Protein AF-A0A6M8WDT6-F1 (afdb_monomer)

Foldseek 3Di:
DKKKWKFFFAQDPCLVVVLQVLCVVVVKAWPDWDWDADPVGGIIIITIIDDPDQDAQVNSCVSCVVRPGGPDGPDMDPPPLDPDPVLLVVLLVLLLVLCVVQADCVQCVVVNVQSVPDPALVSSVVCLVVSLVRRCVGPVSVVCSVVSSVVSVSSSD

Mean predicted aligned error: 13.06 Å

Radius of gyration: 18.7 Å; Cα contacts (8 Å, |Δi|>4): 233; chains: 1; bounding box: 35×25×52 Å

Nearest PDB structures (foldseek):
  6dzs-assembly1_A  TM=7.691E-01  e=2.145E-04  Mycolicibacterium hassiacum DSM 44199
  3ab4-assembly1_A  TM=6.146E-01  e=1.028E-03  Corynebacterium glutamicum
  2pc6-assembly1_A  TM=5.173E-01  e=3.599E-03  Nitrosomonas europaea ATCC 19718
  6u9d-assembly1_O  TM=4.206E-01  e=1.954E-02  Saccharomyces cerevisiae
  6u9d-assembly2_T-2  TM=3.705E-01  e=1.184E-02  Saccharomyces cerevisiae

pLDDT: mean 80.89, std 9.42, range [44.38, 94.06]

Structure (mmCIF, N/CA/C/O backbone):
data_AF-A0A6M8WDT6-F1
#
_entry.id   AF-A0A6M8WDT6-F1
#
loop_
_atom_site.group_PDB
_atom_site.id
_atom_site.type_symbol
_atom_site.label_atom_id
_atom_site.label_alt_id
_atom_site.label_comp_id
_atom_site.label_asym_id
_atom_site.label_entity_id
_atom_site.label_seq_id
_atom_site.pdbx_PDB_ins_code
_atom_site.Cartn_x
_atom_site.Cartn_y
_atom_site.Cartn_z
_atom_site.occupancy
_atom_site.B_iso_or_equiv
_atom_site.auth_seq_id
_atom_site.auth_comp_id
_atom_site.auth_asym_id
_atom_site.auth_atom_id
_atom_site.pdbx_PDB_model_num
ATOM 1 N N . MET A 1 1 ? -14.647 -1.569 2.760 1.00 69.25 1 MET A N 1
ATOM 2 C CA . MET A 1 1 ? -13.958 -0.266 2.668 1.00 69.25 1 MET A CA 1
ATOM 3 C C . MET A 1 1 ? -12.537 -0.407 3.192 1.00 69.25 1 MET A C 1
ATOM 5 O O . MET A 1 1 ? -12.349 -1.162 4.139 1.00 69.25 1 MET A O 1
ATOM 9 N N . ILE A 1 2 ? -11.546 0.253 2.582 1.00 79.50 2 ILE A N 1
ATOM 10 C CA . ILE A 1 2 ? -10.184 0.282 3.135 1.00 79.50 2 ILE A CA 1
ATOM 11 C C . ILE A 1 2 ? -10.019 1.565 3.953 1.00 79.50 2 ILE A C 1
ATOM 13 O O . ILE A 1 2 ? -10.411 2.640 3.528 1.00 79.50 2 ILE A O 1
ATOM 17 N N . THR A 1 3 ? -9.453 1.480 5.147 1.00 82.88 3 THR A N 1
ATOM 18 C CA . THR A 1 3 ? -9.154 2.649 5.979 1.00 82.88 3 THR A CA 1
ATOM 19 C C . THR A 1 3 ? -7.675 2.619 6.330 1.00 82.88 3 THR A C 1
ATOM 21 O O . THR A 1 3 ? -7.163 1.623 6.838 1.00 82.88 3 THR A O 1
ATOM 24 N N . GLN A 1 4 ? -6.968 3.702 6.026 1.00 84.69 4 GLN A N 1
ATOM 25 C CA . GLN A 1 4 ? -5.581 3.891 6.412 1.00 84.69 4 GLN A CA 1
ATOM 26 C C . GLN A 1 4 ? -5.513 4.517 7.801 1.00 84.69 4 GLN A C 1
ATOM 28 O O . GLN A 1 4 ? -6.063 5.591 8.044 1.00 84.69 4 GLN A O 1
ATOM 33 N N . ILE A 1 5 ? -4.807 3.853 8.707 1.00 86.06 5 ILE A N 1
ATOM 34 C CA . ILE A 1 5 ? -4.596 4.299 10.080 1.00 86.06 5 ILE A CA 1
ATOM 35 C C . ILE A 1 5 ? -3.104 4.534 10.291 1.00 86.06 5 ILE A C 1
ATOM 37 O O . ILE A 1 5 ? -2.284 3.647 10.065 1.00 86.06 5 ILE A O 1
ATOM 41 N N . PHE A 1 6 ? -2.762 5.719 10.782 1.00 85.81 6 PHE A N 1
ATOM 42 C CA . PHE A 1 6 ? -1.412 6.111 11.157 1.00 85.81 6 PHE A CA 1
ATOM 43 C C . PHE A 1 6 ? -1.364 6.360 12.660 1.00 85.81 6 PHE A C 1
ATOM 45 O O . PHE A 1 6 ? -2.004 7.283 13.169 1.00 85.81 6 PHE A O 1
ATOM 52 N N . LEU A 1 7 ? -0.587 5.544 13.365 1.00 85.50 7 LEU A N 1
ATOM 53 C CA . LEU A 1 7 ? -0.391 5.637 14.807 1.00 85.50 7 LEU A CA 1
ATOM 54 C C . LEU A 1 7 ? 1.064 5.958 15.120 1.00 85.50 7 LEU A C 1
ATOM 56 O O . LEU A 1 7 ? 1.975 5.372 14.537 1.00 85.50 7 LEU A O 1
ATOM 60 N N . GLN A 1 8 ? 1.276 6.841 16.088 1.00 85.19 8 GLN A N 1
ATOM 61 C CA . GLN A 1 8 ? 2.563 6.984 16.744 1.00 85.19 8 GLN A CA 1
ATOM 62 C C . GLN A 1 8 ? 2.600 6.056 17.954 1.00 85.19 8 GLN A C 1
ATOM 64 O O . GLN A 1 8 ? 1.765 6.158 18.854 1.00 85.19 8 GLN A O 1
ATOM 69 N N . LEU A 1 9 ? 3.581 5.166 17.966 1.00 85.50 9 LEU A N 1
ATOM 70 C CA . LEU A 1 9 ? 3.879 4.269 19.066 1.00 85.50 9 LEU A CA 1
ATOM 71 C C . LEU A 1 9 ? 5.125 4.756 19.801 1.00 85.50 9 LEU A C 1
ATOM 73 O O . LEU A 1 9 ? 6.064 5.287 19.193 1.00 85.50 9 LEU A O 1
ATOM 77 N N . ASP A 1 10 ? 5.149 4.508 21.101 1.00 78.94 10 ASP A N 1
ATOM 78 C CA . ASP A 1 10 ? 6.388 4.500 21.863 1.00 78.94 10 ASP A CA 1
ATOM 79 C C . ASP A 1 10 ? 7.260 3.323 21.388 1.00 78.94 10 ASP A C 1
ATOM 81 O O . ASP A 1 10 ? 6.744 2.315 20.901 1.00 78.94 10 ASP A O 1
ATOM 85 N N . ASP A 1 11 ? 8.586 3.441 21.494 1.00 70.12 11 ASP A N 1
ATOM 86 C CA . ASP A 1 11 ? 9.560 2.428 21.037 1.00 70.12 11 ASP A CA 1
ATOM 87 C C . ASP A 1 11 ? 9.592 1.183 21.951 1.00 70.12 11 ASP A C 1
ATOM 89 O O . ASP A 1 11 ? 10.642 0.697 22.363 1.00 70.12 11 ASP A O 1
ATOM 93 N N . VAL A 1 12 ? 8.419 0.690 22.354 1.00 63.41 12 VAL A N 1
ATOM 94 C CA . VAL A 1 12 ? 8.274 -0.448 23.260 1.00 63.41 12 VAL A CA 1
ATOM 95 C C . VAL A 1 12 ? 7.956 -1.686 22.436 1.00 63.41 12 VAL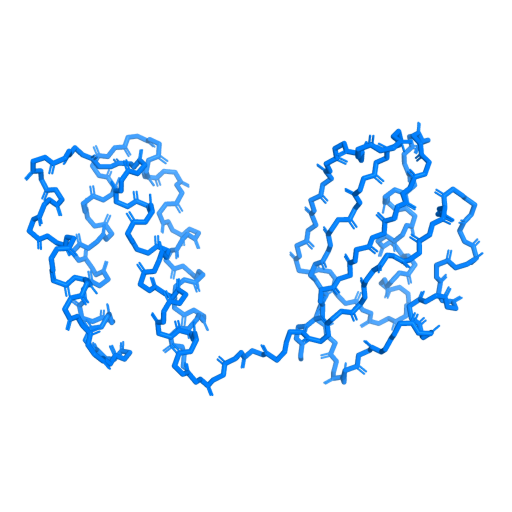 A C 1
ATOM 97 O O . VAL A 1 12 ? 6.937 -1.774 21.743 1.00 63.41 12 VAL A O 1
ATOM 100 N N . SER A 1 13 ? 8.845 -2.671 22.527 1.00 70.56 13 SER A N 1
ATOM 101 C CA . SER A 1 13 ? 8.737 -3.944 21.823 1.00 70.56 13 SER A CA 1
ATOM 102 C C . SER A 1 13 ? 7.356 -4.584 22.003 1.00 70.56 13 SER A C 1
ATOM 104 O O . SER A 1 13 ? 6.931 -4.895 23.115 1.00 70.56 13 SER A O 1
ATOM 106 N N . GLY A 1 14 ? 6.655 -4.815 20.890 1.00 77.44 14 GLY A N 1
ATOM 107 C CA . GLY A 1 14 ? 5.414 -5.591 20.860 1.00 77.44 14 GLY A CA 1
ATOM 108 C C . GLY A 1 14 ? 4.121 -4.784 20.985 1.00 77.44 14 GLY A C 1
ATOM 109 O O . GLY A 1 14 ? 3.048 -5.391 20.953 1.00 77.44 14 GLY A O 1
ATOM 110 N N . ILE A 1 15 ? 4.170 -3.446 21.066 1.00 84.56 15 ILE A N 1
ATOM 111 C CA . ILE A 1 15 ? 2.950 -2.616 21.007 1.00 84.56 15 ILE A CA 1
ATOM 112 C C . ILE A 1 15 ? 2.201 -2.846 19.692 1.00 84.56 15 ILE A C 1
ATOM 114 O O . ILE A 1 15 ? 0.976 -2.949 19.707 1.00 84.56 15 ILE A O 1
ATOM 118 N N . GLN A 1 16 ? 2.909 -3.015 18.570 1.00 83.69 16 GLN A N 1
ATOM 119 C CA . GLN A 1 16 ? 2.274 -3.259 17.274 1.00 83.69 16 GLN A CA 1
ATOM 120 C C . GLN A 1 16 ? 1.351 -4.484 17.303 1.00 83.69 16 GLN A C 1
ATOM 122 O O . GLN A 1 16 ? 0.231 -4.427 16.812 1.00 83.69 16 GLN A O 1
ATOM 127 N N . LEU A 1 17 ? 1.774 -5.573 17.952 1.00 84.06 17 LEU A N 1
ATOM 128 C CA . LEU A 1 17 ? 0.974 -6.796 18.045 1.00 84.06 17 LEU A CA 1
ATOM 129 C C . LEU A 1 17 ? -0.265 -6.586 18.919 1.00 84.06 17 LEU A C 1
ATOM 131 O O . LEU A 1 17 ? -1.324 -7.134 18.621 1.00 84.06 17 LEU A O 1
ATOM 135 N N . LYS A 1 18 ? -0.152 -5.768 19.974 1.00 87.19 18 LYS A N 1
ATOM 136 C CA . LYS A 1 18 ? -1.295 -5.390 20.814 1.00 87.19 18 LYS A CA 1
ATOM 137 C C . LYS A 1 18 ? -2.313 -4.580 20.017 1.00 87.19 18 LYS A C 1
ATOM 139 O O . LYS A 1 18 ? -3.488 -4.918 20.055 1.00 87.19 18 LYS A O 1
ATOM 144 N N . VAL A 1 19 ? -1.858 -3.590 19.246 1.00 87.50 19 VAL A N 1
ATOM 145 C CA . VAL A 1 19 ? -2.716 -2.782 18.362 1.00 87.50 19 VAL A CA 1
ATOM 146 C C . VAL A 1 19 ? -3.446 -3.662 17.354 1.00 87.50 19 VAL A C 1
ATOM 148 O O . VAL A 1 19 ? -4.668 -3.595 17.262 1.00 87.50 19 VAL A O 1
ATOM 151 N N . LEU A 1 20 ? -2.723 -4.526 16.638 1.00 86.19 20 LEU A N 1
ATOM 152 C CA . LEU A 1 20 ? -3.318 -5.412 15.635 1.00 86.19 20 LEU A CA 1
ATOM 153 C C . LEU A 1 20 ? -4.354 -6.368 16.247 1.00 86.19 20 LEU A C 1
ATOM 155 O O . LEU A 1 20 ? -5.424 -6.571 15.674 1.00 86.19 20 LEU A O 1
ATOM 159 N N . ASN A 1 21 ? -4.062 -6.929 17.424 1.00 88.00 21 ASN A N 1
ATOM 160 C CA . ASN A 1 21 ? -5.001 -7.797 18.132 1.00 88.00 21 ASN A CA 1
ATOM 161 C C . ASN A 1 21 ? -6.247 -7.045 18.606 1.00 88.00 21 ASN A C 1
ATOM 163 O O . ASN A 1 21 ? -7.342 -7.596 18.520 1.00 88.00 21 ASN A O 1
ATOM 167 N N . GLU A 1 22 ? -6.103 -5.810 19.082 1.00 88.69 22 GLU A N 1
ATOM 168 C CA . GLU A 1 22 ? -7.243 -5.024 19.550 1.00 88.69 22 GLU A CA 1
ATOM 169 C C . GLU A 1 22 ? -8.158 -4.640 18.387 1.00 88.69 22 GLU A C 1
ATOM 171 O O . GLU A 1 22 ? -9.357 -4.898 18.438 1.00 88.69 22 GLU A O 1
ATOM 176 N N . LEU A 1 23 ? -7.594 -4.163 17.275 1.00 86.25 23 LEU A N 1
ATOM 177 C CA . LEU A 1 23 ? -8.357 -3.892 16.053 1.00 86.25 23 LEU A CA 1
ATOM 178 C C . LEU A 1 23 ? -9.123 -5.141 15.582 1.00 86.25 23 LEU A C 1
ATOM 180 O O . LEU A 1 23 ? -10.312 -5.060 15.272 1.00 86.25 23 LEU A O 1
ATOM 184 N N . LYS A 1 24 ? -8.485 -6.317 15.631 1.00 86.75 24 LYS A N 1
ATOM 185 C CA . LYS A 1 24 ? -9.126 -7.590 15.277 1.00 86.75 24 LYS A CA 1
ATOM 186 C C . LYS A 1 24 ? -10.302 -7.947 16.195 1.00 86.75 24 LYS A C 1
ATOM 188 O O . LYS A 1 24 ? -11.310 -8.445 15.698 1.00 86.75 24 LYS A O 1
ATOM 193 N N . LYS A 1 25 ? -10.212 -7.695 17.509 1.00 87.31 25 LYS A N 1
ATOM 194 C CA . LYS A 1 25 ? -11.334 -7.914 18.450 1.00 87.31 25 LYS A CA 1
ATOM 195 C C . LYS A 1 25 ? -12.540 -7.034 18.129 1.00 87.31 25 LYS A C 1
ATOM 197 O O . LYS A 1 25 ? -13.670 -7.463 18.329 1.00 87.31 25 LYS A O 1
ATOM 202 N N . HIS A 1 26 ? -12.295 -5.839 17.598 1.00 85.56 26 HIS A N 1
ATOM 203 C CA . HIS A 1 26 ? -13.327 -4.907 17.147 1.00 85.56 26 HIS A CA 1
ATOM 20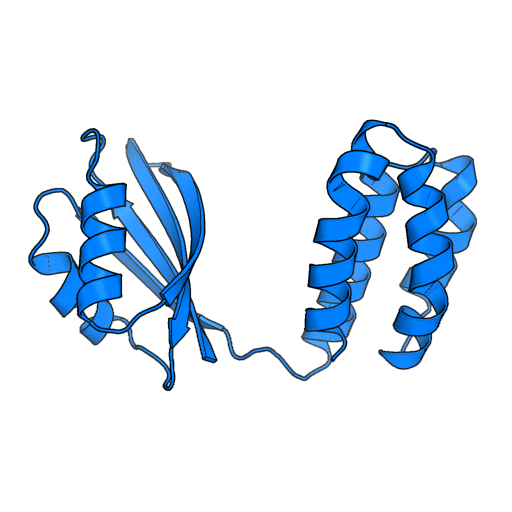4 C C . HIS A 1 26 ? -13.823 -5.188 15.715 1.00 85.56 26 HIS A C 1
ATOM 206 O O . HIS A 1 26 ? -14.521 -4.364 15.133 1.00 85.56 26 HIS A O 1
ATOM 212 N N . GLY A 1 27 ? -13.483 -6.348 15.138 1.00 82.75 27 GLY A N 1
ATOM 213 C CA . GLY A 1 27 ? -13.943 -6.757 13.809 1.00 82.75 27 GLY A CA 1
ATOM 214 C C . GLY A 1 27 ? -13.185 -6.107 12.650 1.00 82.75 27 GLY A C 1
ATOM 215 O O . GLY A 1 27 ? -13.607 -6.234 11.503 1.00 82.75 27 GLY A O 1
ATOM 216 N N . LEU A 1 28 ? -12.066 -5.429 12.921 1.00 85.81 28 LEU A N 1
ATOM 217 C CA . LEU A 1 28 ? -11.266 -4.744 11.908 1.00 85.81 28 LEU A CA 1
ATOM 218 C C . LEU A 1 28 ? -10.169 -5.669 11.402 1.00 85.81 28 LEU A C 1
ATOM 220 O O . LEU A 1 28 ? -9.278 -6.087 12.148 1.00 85.81 28 LEU A O 1
ATOM 224 N N . LYS A 1 29 ? -10.215 -5.995 10.113 1.00 84.19 29 LYS A N 1
ATOM 225 C CA . LYS A 1 29 ? -9.236 -6.887 9.500 1.00 84.19 29 LYS A CA 1
ATOM 226 C C . LYS A 1 29 ? -8.074 -6.062 8.972 1.00 84.19 29 LYS A C 1
ATOM 228 O O . LYS A 1 29 ? -8.231 -5.289 8.038 1.00 84.19 29 LYS A O 1
ATOM 233 N N . THR A 1 30 ? -6.887 -6.227 9.543 1.00 84.56 30 THR A N 1
ATOM 234 C CA . THR A 1 30 ? -5.690 -5.586 8.982 1.00 84.56 30 THR A CA 1
ATOM 235 C C . THR A 1 30 ? -5.273 -6.306 7.701 1.00 84.56 30 THR A C 1
ATOM 237 O O . THR A 1 30 ? -5.014 -7.507 7.727 1.00 84.56 30 THR A O 1
ATOM 240 N N . VAL A 1 31 ? -5.214 -5.569 6.595 1.00 84.31 31 VAL A N 1
ATOM 241 C CA . VAL A 1 31 ? -4.757 -6.043 5.281 1.00 84.31 31 VAL A CA 1
ATOM 242 C C . VAL A 1 31 ? -3.245 -5.904 5.178 1.00 84.31 31 VAL A C 1
ATOM 244 O O . VAL A 1 31 ? -2.552 -6.828 4.765 1.00 84.31 31 VAL A O 1
ATOM 247 N N . LYS A 1 32 ? -2.723 -4.751 5.603 1.00 82.44 32 LYS A N 1
ATOM 248 C CA . LYS A 1 32 ? -1.302 -4.419 5.523 1.00 82.44 32 LYS A CA 1
ATOM 249 C C . LYS A 1 32 ? -0.896 -3.588 6.726 1.00 82.44 32 LYS A C 1
ATOM 251 O O . LYS A 1 32 ? -1.676 -2.774 7.210 1.00 82.44 32 LYS A O 1
ATOM 256 N N . HIS A 1 33 ? 0.330 -3.767 7.199 1.00 85.19 33 HIS A N 1
ATOM 257 C CA . HIS A 1 33 ? 0.923 -2.868 8.180 1.00 85.19 33 HIS A CA 1
ATOM 258 C C . HIS A 1 33 ? 2.414 -2.685 7.905 1.00 85.19 33 HIS A C 1
ATOM 260 O O . HIS A 1 33 ? 3.089 -3.603 7.447 1.00 85.19 33 HIS A O 1
ATOM 266 N N . VAL A 1 34 ? 2.921 -1.484 8.165 1.00 83.62 34 VAL A N 1
ATOM 267 C CA . VAL A 1 34 ? 4.326 -1.111 8.001 1.00 83.62 34 VAL A CA 1
ATOM 268 C C . VAL A 1 34 ? 4.734 -0.258 9.191 1.00 83.62 34 VAL A C 1
ATOM 270 O O . VAL A 1 34 ? 4.002 0.645 9.598 1.00 83.62 34 VAL A O 1
ATOM 273 N N . ILE A 1 35 ? 5.919 -0.529 9.729 1.00 83.44 35 ILE A N 1
ATOM 274 C CA . ILE A 1 35 ? 6.521 0.266 10.797 1.00 83.44 35 ILE A CA 1
ATOM 275 C C . ILE A 1 35 ? 7.674 1.072 10.211 1.00 83.44 35 ILE A C 1
ATOM 277 O O . ILE A 1 35 ? 8.505 0.532 9.481 1.00 83.44 35 ILE A O 1
ATOM 281 N N . LYS A 1 36 ? 7.718 2.363 10.528 1.00 81.62 36 LYS A N 1
ATOM 282 C CA . LYS A 1 36 ? 8.802 3.278 10.158 1.00 81.62 36 LYS A CA 1
ATOM 283 C C . LYS A 1 36 ? 9.266 4.050 11.385 1.00 81.62 36 LYS A C 1
ATOM 285 O O . LYS A 1 36 ? 8.522 4.172 12.354 1.00 81.62 36 LYS A O 1
ATOM 290 N N . ASP A 1 37 ? 10.473 4.593 11.346 1.00 77.06 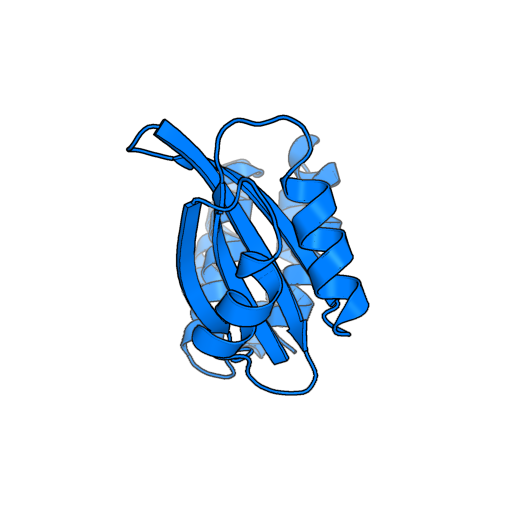37 ASP A N 1
ATOM 291 C CA . ASP A 1 37 ? 10.924 5.523 12.378 1.00 77.06 37 ASP A CA 1
ATOM 292 C C . ASP A 1 37 ? 10.168 6.850 12.265 1.00 77.06 37 ASP A C 1
ATOM 294 O O . ASP A 1 37 ? 9.966 7.379 11.168 1.00 77.06 37 ASP A O 1
ATOM 298 N N . ALA A 1 38 ? 9.701 7.368 13.402 1.00 69.62 38 ALA A N 1
ATOM 299 C CA . ALA A 1 38 ? 9.013 8.650 13.445 1.00 69.62 38 ALA A CA 1
ATOM 300 C C . ALA A 1 38 ? 10.036 9.806 13.515 1.00 69.62 38 ALA A C 1
ATOM 302 O O . ALA A 1 38 ? 11.010 9.705 14.266 1.00 69.62 38 ALA A O 1
ATOM 303 N N . PRO A 1 39 ? 9.815 10.940 12.815 1.00 60.34 39 PRO A N 1
ATOM 304 C CA . PRO A 1 39 ? 10.750 12.076 12.805 1.00 60.34 39 PRO A CA 1
ATOM 305 C C . PRO A 1 39 ? 11.029 12.691 14.187 1.00 60.34 39 PRO A C 1
ATOM 307 O O . PRO A 1 39 ? 12.043 13.349 14.386 1.00 60.34 39 PRO A O 1
ATOM 310 N N . ASN A 1 40 ? 10.117 12.499 15.140 1.00 64.94 40 ASN A N 1
ATOM 311 C CA . ASN A 1 40 ? 10.135 13.054 16.494 1.00 64.94 40 ASN A CA 1
ATOM 312 C C . ASN A 1 40 ? 10.515 12.019 17.575 1.00 64.94 40 ASN A C 1
ATOM 314 O O . ASN A 1 40 ? 10.258 12.250 18.758 1.00 64.94 40 ASN A O 1
ATOM 318 N N . GLY A 1 41 ? 11.100 10.885 17.178 1.00 67.44 41 GLY A N 1
ATOM 319 C CA . GLY A 1 41 ? 11.393 9.760 18.064 1.00 67.44 41 GLY A CA 1
ATOM 320 C C . GLY A 1 41 ? 10.183 8.841 18.282 1.00 67.44 41 GLY A C 1
ATOM 321 O O . GLY A 1 41 ? 9.031 9.282 18.341 1.00 67.44 41 GLY A O 1
ATOM 322 N N . GLY A 1 42 ? 10.456 7.538 18.391 1.00 77.44 42 GLY A N 1
ATOM 323 C CA . GLY A 1 42 ? 9.447 6.475 18.442 1.00 77.44 42 GLY A CA 1
ATOM 324 C C . GLY A 1 42 ? 9.191 5.824 17.080 1.00 77.44 42 GLY A C 1
ATOM 325 O O . GLY A 1 42 ? 9.962 5.994 16.131 1.00 77.44 42 GLY A O 1
ATOM 326 N N . LYS A 1 43 ? 8.095 5.067 16.979 1.00 83.00 43 LYS A N 1
ATOM 327 C CA . LYS A 1 43 ? 7.741 4.292 15.781 1.00 83.00 43 LYS A CA 1
ATOM 328 C C . LYS A 1 43 ? 6.415 4.769 15.195 1.00 83.00 43 LYS A C 1
ATOM 330 O O . LYS A 1 43 ? 5.442 4.972 15.911 1.00 83.00 43 LYS A O 1
ATOM 335 N N . LEU A 1 44 ? 6.362 4.926 13.879 1.00 83.94 44 LEU A N 1
ATOM 336 C CA . LEU A 1 44 ? 5.141 5.166 13.121 1.00 83.94 44 LEU A CA 1
ATOM 337 C C . LEU A 1 44 ? 4.607 3.828 12.612 1.00 83.94 44 LEU A C 1
ATOM 339 O O . LEU A 1 44 ? 5.249 3.179 11.789 1.00 83.94 44 LEU A O 1
ATOM 343 N N . LEU A 1 45 ? 3.424 3.439 13.070 1.00 85.56 45 LEU A N 1
ATOM 344 C CA . LEU A 1 45 ? 2.696 2.282 12.568 1.00 85.56 45 LEU A CA 1
ATOM 345 C C . LEU A 1 45 ? 1.643 2.761 11.565 1.00 85.56 45 LEU A C 1
ATOM 347 O O . LEU A 1 45 ? 0.652 3.384 11.942 1.00 85.56 45 LEU A O 1
ATOM 351 N N . ALA A 1 46 ? 1.877 2.477 10.286 1.00 85.62 46 ALA A N 1
ATOM 352 C CA . ALA A 1 46 ? 0.920 2.697 9.209 1.00 85.62 46 ALA A CA 1
ATOM 353 C C . ALA A 1 46 ? 0.214 1.377 8.892 1.00 85.62 46 ALA A C 1
ATOM 355 O O . ALA A 1 46 ? 0.874 0.364 8.667 1.00 85.62 46 ALA A O 1
ATOM 356 N N . MET A 1 47 ? -1.114 1.378 8.878 1.00 86.88 47 MET A N 1
ATOM 357 C CA . MET A 1 47 ? -1.928 0.184 8.664 1.00 86.88 47 MET A CA 1
ATOM 358 C C . MET A 1 47 ? -3.020 0.460 7.646 1.00 86.88 47 MET A C 1
ATOM 360 O O . MET A 1 47 ? -3.614 1.532 7.648 1.00 86.88 47 MET A O 1
ATOM 364 N N . GLU A 1 48 ? -3.319 -0.536 6.827 1.00 84.62 48 GLU A N 1
ATOM 365 C CA . GLU A 1 48 ? -4.508 -0.572 5.989 1.00 84.62 48 GLU A CA 1
ATOM 366 C C . GLU A 1 48 ? -5.445 -1.617 6.574 1.00 84.62 48 GLU A C 1
ATOM 368 O O . GLU A 1 48 ? -5.087 -2.794 6.684 1.00 84.62 48 GLU A O 1
ATOM 373 N N . ILE A 1 49 ? -6.627 -1.179 6.992 1.00 85.81 49 ILE A N 1
ATOM 374 C CA . ILE A 1 49 ? -7.661 -2.050 7.536 1.00 85.81 49 ILE A CA 1
ATOM 375 C C . ILE A 1 49 ? -8.827 -2.152 6.560 1.00 85.81 49 ILE A C 1
ATOM 377 O O . ILE A 1 49 ? -9.192 -1.185 5.902 1.00 85.81 49 ILE A O 1
ATOM 381 N N . GLU A 1 50 ? -9.410 -3.335 6.478 1.00 81.50 50 GLU A N 1
ATOM 382 C CA . GLU A 1 50 ? -10.649 -3.612 5.775 1.00 81.50 50 GLU A CA 1
ATOM 383 C C . GLU A 1 50 ? -11.788 -3.620 6.801 1.00 81.50 50 GLU A C 1
ATOM 385 O O . GLU A 1 50 ? -11.761 -4.378 7.777 1.00 81.50 50 GLU A O 1
ATOM 390 N N . SER A 1 51 ? -12.771 -2.751 6.587 1.00 76.56 51 SER A N 1
ATOM 391 C CA . SER A 1 51 ? -13.970 -2.606 7.416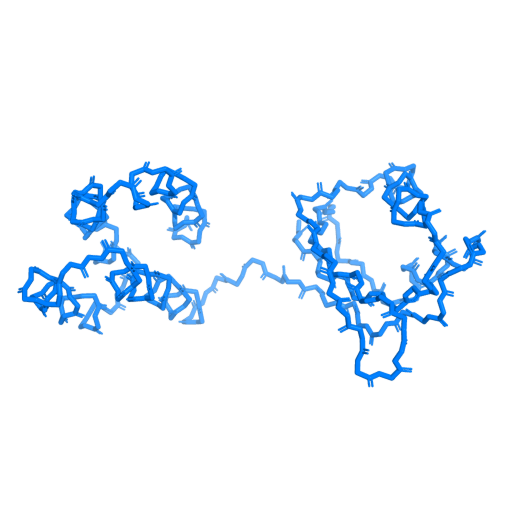 1.00 76.56 51 SER A CA 1
ATOM 392 C C . SER A 1 51 ? -15.227 -2.567 6.547 1.00 76.56 51 SER A C 1
ATOM 394 O O . SER A 1 51 ? -15.157 -2.240 5.358 1.00 76.56 51 SER A O 1
ATOM 396 N N . ALA A 1 52 ? -16.380 -2.921 7.124 1.00 72.94 52 ALA A N 1
ATOM 397 C CA . ALA A 1 52 ? -17.668 -2.790 6.438 1.00 72.94 52 ALA A CA 1
ATOM 398 C C . ALA A 1 52 ? -17.957 -1.313 6.122 1.00 72.94 52 ALA A C 1
ATOM 400 O O . ALA A 1 52 ? -18.180 -0.971 4.962 1.00 72.94 52 ALA A O 1
ATOM 401 N N . ASP A 1 53 ? -17.801 -0.453 7.131 1.00 75.19 53 ASP A N 1
ATOM 402 C CA . ASP A 1 53 ? -18.057 0.986 7.060 1.00 75.19 53 ASP A CA 1
ATOM 403 C C . ASP A 1 53 ? -16.778 1.814 7.235 1.00 75.19 53 ASP A C 1
ATOM 405 O O . ASP A 1 53 ? -15.749 1.312 7.703 1.00 75.19 53 ASP A O 1
ATOM 409 N N . ALA A 1 54 ? -16.846 3.094 6.862 1.00 70.06 54 ALA A N 1
ATOM 410 C CA . ALA A 1 54 ? -15.791 4.063 7.136 1.00 70.06 54 ALA A CA 1
ATOM 411 C C . ALA A 1 54 ? -15.588 4.186 8.646 1.00 70.06 54 ALA A C 1
ATOM 413 O O . ALA A 1 54 ? -16.554 4.315 9.397 1.00 70.06 54 ALA A O 1
ATOM 414 N N . ILE A 1 55 ? -14.334 4.173 9.086 1.00 78.44 55 ILE A N 1
ATOM 415 C CA . ILE A 1 55 ? -14.003 4.359 10.497 1.00 78.44 55 ILE A CA 1
ATOM 416 C C . ILE A 1 55 ? -13.349 5.716 10.635 1.00 78.44 55 ILE A C 1
ATOM 418 O O . ILE A 1 55 ? -12.358 6.008 9.965 1.00 78.44 55 ILE A O 1
ATOM 422 N N . ASP A 1 56 ? -13.928 6.543 11.492 1.00 81.19 56 ASP A N 1
ATOM 423 C CA . ASP A 1 56 ? -13.393 7.855 11.805 1.00 81.19 56 ASP A CA 1
ATOM 424 C C . ASP A 1 56 ? -12.248 7.784 12.829 1.00 81.19 56 ASP A C 1
ATOM 426 O O . ASP A 1 56 ? -11.909 6.744 13.407 1.00 81.19 56 ASP A O 1
ATOM 430 N N . GLN A 1 57 ? -11.603 8.929 13.032 1.00 79.38 57 GLN A N 1
ATOM 431 C CA . GLN A 1 57 ? -10.466 9.036 13.933 1.00 79.38 57 GLN A CA 1
ATOM 432 C C . GLN A 1 57 ? -10.840 8.797 15.402 1.00 79.38 57 GLN A C 1
ATOM 434 O O . GLN A 1 57 ? -10.010 8.276 16.151 1.00 79.38 57 GLN A O 1
ATOM 439 N N . ASP A 1 58 ? -12.061 9.136 15.814 1.00 81.00 58 ASP A N 1
ATOM 440 C CA . ASP A 1 58 ? -12.506 9.018 17.203 1.00 81.00 58 ASP A CA 1
ATOM 441 C C . ASP A 1 58 ? -12.792 7.561 17.579 1.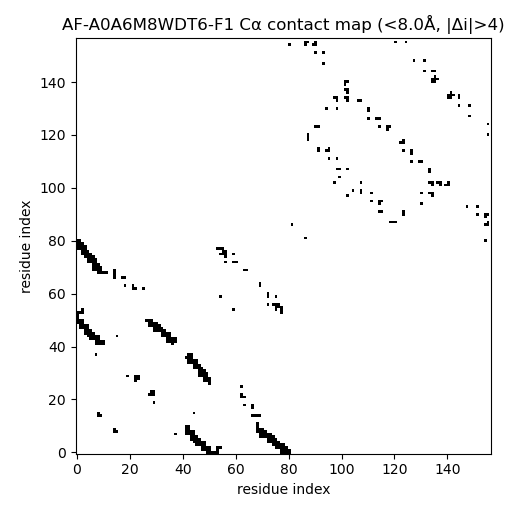00 81.00 58 ASP A C 1
ATOM 443 O O . ASP A 1 58 ? -12.389 7.115 18.657 1.00 81.00 58 ASP A O 1
ATOM 447 N N . ALA A 1 59 ? -13.372 6.786 16.664 1.00 84.12 59 ALA A N 1
ATOM 448 C CA . ALA A 1 59 ? -13.575 5.351 16.815 1.00 84.12 59 ALA A CA 1
ATOM 449 C C . ALA A 1 59 ? -12.240 4.599 16.921 1.00 84.12 59 ALA A C 1
ATOM 451 O O . ALA A 1 59 ? -12.050 3.775 17.818 1.00 84.12 59 ALA A O 1
ATOM 452 N N . VAL A 1 60 ? -11.262 4.913 16.061 1.00 84.75 60 VAL A N 1
ATOM 453 C CA . VAL A 1 60 ? -9.913 4.330 16.192 1.00 84.75 60 VAL A CA 1
ATOM 454 C C . VAL A 1 60 ? -9.287 4.735 17.517 1.00 84.75 60 VAL A C 1
ATOM 456 O O . VAL A 1 60 ? -8.700 3.893 18.198 1.00 84.75 60 VAL A O 1
ATOM 459 N N . ARG A 1 61 ? -9.424 6.008 17.907 1.00 84.69 61 ARG A N 1
ATOM 460 C CA . ARG A 1 61 ? -8.890 6.515 19.167 1.00 84.69 61 ARG A CA 1
ATOM 461 C C . ARG A 1 61 ? -9.472 5.758 20.353 1.00 84.69 61 ARG A C 1
ATOM 463 O O . ARG A 1 61 ? -8.680 5.309 21.170 1.00 84.69 61 ARG A O 1
ATOM 470 N N . SER A 1 62 ? -10.785 5.535 20.424 1.00 85.31 62 SER A N 1
ATOM 471 C CA . SER A 1 62 ? -11.393 4.801 21.543 1.00 85.31 62 SER A CA 1
ATOM 472 C C . SER A 1 62 ? -10.867 3.368 21.662 1.00 85.31 62 SER A C 1
ATOM 474 O O . SER A 1 62 ? -10.681 2.872 22.772 1.00 85.31 62 SER A O 1
ATOM 476 N N . ILE A 1 63 ? -10.585 2.713 20.530 1.00 85.50 63 ILE A N 1
ATOM 477 C CA . ILE A 1 63 ? -10.018 1.359 20.499 1.00 85.50 63 ILE A CA 1
ATOM 478 C C . ILE A 1 63 ? -8.584 1.379 21.039 1.00 85.50 63 ILE A C 1
ATOM 480 O O . ILE A 1 63 ? -8.247 0.649 21.974 1.00 85.50 63 ILE A O 1
ATOM 484 N N . VAL A 1 64 ? -7.730 2.246 20.487 1.00 83.75 64 VAL A N 1
ATOM 485 C CA . VAL A 1 64 ? -6.292 2.228 20.793 1.00 83.75 64 VAL A CA 1
ATOM 486 C C . VAL A 1 64 ? -5.924 2.942 22.094 1.00 83.75 64 VAL A C 1
ATOM 488 O O . VAL A 1 64 ? -4.850 2.681 22.625 1.00 83.75 64 VAL A O 1
ATOM 491 N N . THR A 1 65 ? -6.796 3.788 22.661 1.00 77.44 65 THR A N 1
ATOM 492 C CA . THR A 1 65 ? -6.551 4.446 23.963 1.00 77.44 65 THR A CA 1
ATOM 493 C C . THR A 1 65 ? -6.433 3.467 25.126 1.00 77.44 65 THR A C 1
ATOM 495 O O . THR A 1 65 ? -5.838 3.798 26.145 1.00 77.44 65 THR A O 1
ATOM 498 N N . SER A 1 66 ? -6.970 2.254 24.975 1.00 78.62 66 SER A N 1
ATOM 499 C CA . SER A 1 66 ? -6.819 1.173 25.954 1.00 78.62 66 SER A CA 1
ATOM 500 C C . SER A 1 66 ? -5.408 0.559 25.970 1.00 78.62 66 SER A C 1
ATOM 502 O O . SER A 1 66 ? -5.061 -0.196 26.881 1.00 78.62 66 SER A O 1
ATOM 504 N N . ILE A 1 67 ? -4.573 0.879 24.975 1.00 82.50 67 ILE A N 1
ATOM 505 C CA . ILE A 1 67 ? -3.266 0.264 24.759 1.00 82.50 67 ILE A CA 1
ATOM 506 C C . ILE A 1 67 ? -2.167 1.188 25.283 1.00 82.50 67 ILE A C 1
ATOM 508 O O . ILE A 1 67 ? -1.804 2.184 24.656 1.00 82.50 67 ILE A O 1
ATOM 512 N N . ASN A 1 68 ? -1.562 0.801 26.407 1.00 77.81 68 ASN A N 1
ATOM 513 C CA . ASN A 1 68 ? -0.354 1.453 26.912 1.00 77.81 68 ASN A CA 1
ATOM 514 C C . ASN A 1 68 ? 0.780 1.361 25.875 1.00 77.81 68 ASN A C 1
ATOM 516 O O . ASN A 1 68 ? 1.200 0.257 25.510 1.00 77.81 68 ASN A O 1
ATOM 520 N N . GLY A 1 69 ? 1.263 2.524 25.422 1.00 77.50 69 GLY A N 1
ATOM 521 C CA . GLY A 1 69 ? 2.321 2.665 24.416 1.00 77.50 69 GLY A CA 1
ATOM 522 C C . GLY A 1 69 ? 1.873 3.250 23.072 1.00 77.50 69 GLY A C 1
ATOM 523 O O . GLY A 1 69 ? 2.706 3.493 22.201 1.00 77.50 69 GLY A O 1
ATOM 524 N N . VAL A 1 70 ? 0.574 3.495 22.870 1.00 80.38 70 VAL A N 1
ATOM 525 C CA . VAL A 1 70 ? 0.102 4.309 21.741 1.00 80.38 70 VAL A CA 1
ATOM 526 C C . VAL A 1 70 ? 0.152 5.777 22.155 1.00 80.38 70 VAL A C 1
ATOM 528 O O . VAL A 1 70 ? -0.635 6.228 22.983 1.00 80.38 70 VAL A O 1
ATOM 531 N N . LYS A 1 71 ? 1.084 6.531 21.573 1.00 80.62 71 LYS A N 1
ATOM 532 C CA . LYS A 1 71 ? 1.328 7.937 21.914 1.00 80.62 71 LYS A CA 1
ATOM 533 C C . LYS A 1 71 ? 0.309 8.870 21.270 1.00 80.62 71 LYS A C 1
ATOM 535 O O . LYS A 1 71 ? -0.139 9.827 21.896 1.00 80.62 71 LYS A O 1
ATOM 540 N N . ALA A 1 72 ? -0.049 8.604 20.015 1.00 81.25 72 ALA A N 1
ATOM 541 C CA . ALA A 1 72 ? -1.034 9.400 19.293 1.00 81.25 72 ALA A CA 1
ATOM 542 C C . ALA A 1 72 ? -1.647 8.638 18.113 1.00 81.25 72 ALA A C 1
ATOM 544 O O . ALA A 1 72 ? -0.975 7.860 17.436 1.00 81.25 72 ALA A O 1
ATOM 545 N N . VAL A 1 73 ? -2.910 8.941 17.814 1.00 81.69 73 VAL A N 1
ATOM 546 C CA . VAL A 1 73 ? -3.522 8.649 16.511 1.00 81.69 73 VAL A CA 1
ATOM 547 C C . VAL A 1 73 ? -3.247 9.852 15.620 1.00 81.69 73 VAL A C 1
ATOM 549 O O . VAL A 1 73 ? -3.788 10.928 15.864 1.00 81.69 73 VAL A O 1
ATOM 552 N N . LEU A 1 74 ? -2.370 9.694 14.631 1.00 79.50 74 LEU A N 1
ATOM 553 C CA . LEU A 1 74 ? -1.924 10.809 13.795 1.00 79.50 74 LEU A CA 1
ATOM 554 C C . LEU A 1 74 ? -2.911 11.110 12.672 1.00 79.50 74 LEU A C 1
ATOM 556 O O . LEU A 1 74 ? -3.173 12.272 12.376 1.00 79.50 74 LEU A O 1
ATOM 560 N N . LYS A 1 75 ? -3.429 10.063 12.025 1.00 80.31 75 LYS A N 1
ATOM 561 C CA . LYS A 1 75 ? -4.359 10.196 10.905 1.00 80.31 75 LYS A CA 1
ATOM 562 C C . LYS A 1 75 ? -5.164 8.917 10.743 1.00 80.31 75 LYS A C 1
ATOM 564 O O . LYS A 1 75 ? -4.594 7.829 10.738 1.00 80.31 75 LYS A O 1
ATOM 569 N N . VAL A 1 76 ? -6.471 9.061 10.568 1.00 79.69 76 VAL A N 1
ATOM 570 C CA . VAL A 1 76 ? -7.348 7.994 10.085 1.00 79.69 76 VAL A CA 1
ATOM 571 C C . VAL A 1 76 ? -8.008 8.526 8.836 1.00 79.69 76 VAL A C 1
ATOM 573 O O . VAL A 1 76 ? -8.696 9.541 8.874 1.00 79.69 76 VAL A O 1
ATOM 576 N N . ALA A 1 77 ? -7.711 7.894 7.715 1.00 71.88 77 ALA A N 1
ATOM 577 C CA . ALA A 1 77 ? -8.274 8.260 6.438 1.00 71.88 77 ALA A CA 1
ATOM 578 C C . ALA A 1 77 ? -8.968 7.037 5.875 1.00 71.88 77 ALA A C 1
ATOM 580 O O . ALA A 1 77 ? -8.325 6.040 5.552 1.00 71.88 77 ALA A O 1
ATOM 581 N N . ALA A 1 78 ? -10.285 7.133 5.749 1.00 59.72 78 ALA A N 1
ATOM 582 C CA . ALA A 1 78 ? -11.026 6.346 4.789 1.00 59.72 78 ALA A CA 1
ATOM 583 C C . ALA A 1 78 ? -10.294 6.429 3.443 1.00 59.72 78 ALA A C 1
ATOM 585 O O . ALA A 1 78 ? -10.237 7.491 2.827 1.00 59.72 78 ALA A O 1
ATOM 586 N N . ARG A 1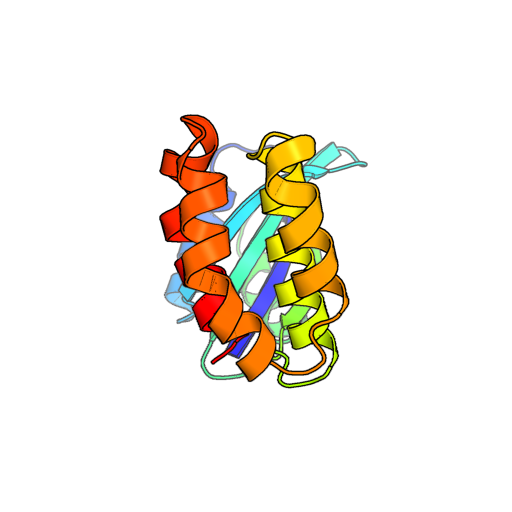 79 ? -9.694 5.320 3.013 1.00 54.88 79 ARG A N 1
ATOM 587 C CA . ARG A 1 79 ? -9.326 5.155 1.618 1.00 54.88 79 ARG A CA 1
ATOM 588 C C . ARG A 1 79 ? -10.585 4.598 0.980 1.00 54.88 79 ARG A C 1
ATOM 590 O O . ARG A 1 79 ? -10.819 3.387 0.979 1.00 54.88 79 ARG A O 1
ATOM 597 N N . GLU A 1 80 ? -11.435 5.487 0.467 1.00 44.38 80 GLU A N 1
ATOM 598 C CA . GLU A 1 80 ? -12.315 5.041 -0.608 1.00 44.38 80 GLU A CA 1
ATOM 599 C C . GLU A 1 80 ? -11.421 4.252 -1.565 1.00 44.38 80 GLU A C 1
ATOM 601 O O . GLU A 1 80 ? -10.297 4.664 -1.856 1.00 44.38 80 GLU A O 1
ATOM 606 N N . VAL A 1 81 ? -11.828 3.033 -1.922 1.00 48.34 81 VAL A N 1
ATOM 607 C CA . VAL A 1 81 ? -11.192 2.359 -3.049 1.00 48.34 81 VAL A CA 1
ATOM 608 C C . VAL A 1 81 ? -11.523 3.286 -4.200 1.00 48.34 81 VAL A C 1
ATOM 610 O O . VAL A 1 81 ? -12.657 3.271 -4.667 1.00 48.34 81 VAL A O 1
ATOM 613 N N . GLU A 1 82 ? -10.613 4.218 -4.475 1.00 46.12 82 GLU A N 1
ATOM 614 C CA . GLU A 1 82 ? -10.870 5.348 -5.346 1.00 46.12 82 GLU A CA 1
ATOM 615 C C . GLU A 1 82 ? -11.343 4.727 -6.669 1.00 46.12 82 GLU A C 1
ATOM 617 O O . GLU A 1 82 ? -10.729 3.824 -7.222 1.00 46.12 82 GLU A O 1
ATOM 622 N N . THR A 1 83 ? -12.527 5.070 -7.141 1.00 46.19 83 THR A N 1
ATOM 623 C CA . THR A 1 83 ? -12.960 4.682 -8.484 1.00 46.19 83 THR A CA 1
ATOM 624 C C . THR A 1 83 ? -13.097 5.994 -9.216 1.00 46.19 83 THR A C 1
ATOM 626 O O . THR A 1 83 ? -14.095 6.694 -9.066 1.00 46.19 83 THR A O 1
ATOM 629 N N . GLY A 1 84 ? -12.023 6.387 -9.901 1.00 51.59 84 GLY A N 1
ATOM 630 C CA . GLY A 1 84 ? -11.869 7.713 -10.487 1.00 51.59 84 GLY A CA 1
ATOM 631 C C . GLY A 1 84 ? -10.491 7.916 -11.134 1.00 51.59 84 GLY A C 1
ATOM 632 O O . GLY A 1 84 ? -9.658 7.006 -11.095 1.00 51.59 84 GLY A O 1
ATOM 633 N N . PRO A 1 85 ? -10.234 9.090 -11.742 1.00 51.19 85 PRO A N 1
ATOM 634 C CA . PRO A 1 85 ? -8.985 9.409 -12.450 1.00 51.19 85 PRO A CA 1
ATOM 635 C C . PRO A 1 85 ? -7.713 9.189 -11.611 1.00 51.19 85 PRO A C 1
ATOM 637 O O . PRO A 1 85 ? -6.670 8.855 -12.174 1.00 51.19 85 PRO A O 1
ATOM 640 N N . ASP A 1 86 ? -7.815 9.271 -10.283 1.00 65.19 86 ASP A N 1
ATOM 641 C CA . ASP A 1 86 ? -6.712 9.005 -9.354 1.00 65.19 86 ASP A CA 1
ATOM 642 C C . ASP A 1 86 ? -6.258 7.539 -9.341 1.00 65.19 86 ASP A C 1
ATOM 644 O O . ASP A 1 86 ? -5.079 7.268 -9.142 1.00 65.19 86 ASP A O 1
ATOM 648 N N . VAL A 1 87 ? -7.129 6.573 -9.651 1.00 70.56 87 VAL A N 1
ATOM 649 C CA . VAL A 1 87 ? -6.744 5.147 -9.701 1.00 70.56 87 VAL A CA 1
ATOM 650 C C . VAL A 1 87 ? -6.121 4.738 -11.006 1.00 70.56 87 VAL A C 1
ATOM 652 O O . VAL A 1 87 ? -5.200 3.921 -11.011 1.00 70.56 87 VAL A O 1
ATOM 655 N N . LEU A 1 88 ? -6.548 5.358 -12.102 1.00 80.12 88 LEU A N 1
ATOM 656 C CA . LEU A 1 88 ? -5.821 5.239 -13.355 1.00 80.12 88 LEU A CA 1
ATOM 657 C C . LEU A 1 88 ? -4.392 5.768 -13.181 1.00 80.12 88 LEU A C 1
ATOM 659 O O . LEU A 1 88 ? -3.435 5.107 -13.583 1.00 80.12 88 LEU A O 1
ATOM 663 N N . GLN A 1 89 ? -4.253 6.923 -12.528 1.00 80.25 89 GLN A N 1
ATOM 664 C CA . GLN A 1 89 ? -2.955 7.507 -12.219 1.00 80.25 89 GLN A CA 1
ATOM 665 C C . GLN A 1 89 ? -2.142 6.608 -11.274 1.00 80.25 89 GLN A C 1
ATOM 667 O O . GLN A 1 89 ? -0.974 6.344 -11.547 1.00 80.25 89 GLN A O 1
ATOM 672 N N . HIS A 1 90 ? -2.759 6.044 -10.233 1.00 78.62 90 HIS A N 1
ATOM 673 C CA . HIS A 1 90 ? -2.094 5.136 -9.295 1.00 78.62 90 HIS A CA 1
ATOM 674 C C . HIS A 1 90 ? -1.603 3.848 -9.972 1.00 78.62 90 HIS A C 1
ATOM 676 O O . HIS A 1 90 ? -0.480 3.402 -9.737 1.00 78.62 90 HIS A O 1
ATOM 682 N N . ALA A 1 91 ? -2.426 3.244 -10.833 1.00 85.19 91 ALA A N 1
ATOM 683 C CA . ALA A 1 91 ? -2.049 2.057 -11.593 1.00 85.19 91 ALA A CA 1
ATOM 684 C C . ALA A 1 91 ? -0.910 2.368 -12.575 1.00 85.19 91 ALA A C 1
ATOM 686 O O . ALA A 1 91 ? 0.055 1.605 -12.662 1.00 85.19 91 ALA A O 1
ATOM 687 N N . ARG A 1 92 ? -0.970 3.522 -13.254 1.00 87.88 92 ARG A N 1
ATOM 688 C CA . ARG A 1 92 ? 0.102 4.007 -14.132 1.00 87.88 92 ARG A CA 1
ATOM 689 C C . ARG A 1 92 ? 1.410 4.189 -13.364 1.00 87.88 92 ARG A C 1
ATOM 691 O O . ARG A 1 92 ? 2.445 3.691 -13.797 1.00 87.88 92 ARG A O 1
ATOM 698 N N . GLU A 1 93 ? 1.372 4.854 -12.214 1.00 85.25 93 GLU A N 1
ATOM 699 C CA . GLU A 1 93 ? 2.544 5.068 -11.360 1.00 85.25 93 GLU A CA 1
ATOM 700 C C . GLU A 1 93 ? 3.132 3.751 -10.853 1.00 85.25 93 GLU A C 1
ATOM 702 O O . GLU A 1 93 ? 4.351 3.578 -10.865 1.00 85.25 93 GLU A O 1
ATOM 707 N N . LEU A 1 94 ? 2.290 2.788 -10.470 1.00 85.62 94 LEU A N 1
ATOM 708 C CA . LEU A 1 94 ? 2.743 1.461 -10.061 1.00 85.62 94 LEU A CA 1
ATOM 709 C C . LEU A 1 94 ? 3.470 0.745 -11.207 1.00 85.62 94 LEU A C 1
ATOM 711 O O . LEU A 1 94 ? 4.565 0.213 -10.994 1.00 85.62 94 LEU A O 1
ATOM 715 N N . MET A 1 95 ? 2.920 0.772 -12.428 1.00 89.75 95 MET A N 1
ATOM 716 C CA . MET A 1 95 ? 3.568 0.182 -13.607 1.00 89.75 95 MET A CA 1
ATOM 717 C C . MET A 1 95 ? 4.883 0.890 -13.949 1.00 89.75 95 MET A C 1
ATOM 719 O O . MET A 1 95 ? 5.893 0.234 -14.186 1.00 89.75 95 MET A O 1
ATOM 723 N N . MET A 1 96 ? 4.907 2.221 -13.913 1.00 87.94 96 MET A N 1
ATOM 724 C CA . MET A 1 96 ? 6.093 3.028 -14.210 1.00 87.94 96 MET A CA 1
ATOM 725 C C . MET A 1 96 ? 7.221 2.806 -13.201 1.00 87.94 96 MET A C 1
ATOM 727 O O . MET A 1 96 ? 8.362 2.557 -13.592 1.00 87.94 96 MET A O 1
ATOM 731 N N . ASN A 1 97 ? 6.907 2.846 -11.906 1.00 85.19 97 ASN A N 1
ATOM 732 C CA . ASN A 1 97 ? 7.892 2.682 -10.838 1.00 85.19 97 ASN A CA 1
ATOM 733 C C . ASN A 1 97 ? 8.474 1.268 -10.818 1.00 85.19 97 ASN A C 1
ATOM 735 O O . ASN A 1 97 ? 9.675 1.095 -10.626 1.00 85.19 97 ASN A O 1
ATOM 739 N N . SER A 1 98 ? 7.645 0.251 -11.053 1.00 84.25 98 SER A N 1
ATOM 740 C CA . SER A 1 98 ? 8.114 -1.135 -11.130 1.00 84.25 98 SER A CA 1
ATOM 741 C C . SER A 1 98 ? 8.982 -1.386 -12.367 1.00 84.25 98 SER A C 1
ATOM 743 O O . SER A 1 98 ? 10.013 -2.047 -12.253 1.00 84.25 98 SER A O 1
ATOM 745 N N . LEU A 1 99 ? 8.653 -0.792 -13.520 1.00 87.06 99 LEU A N 1
ATOM 746 C CA . LEU A 1 99 ? 9.526 -0.838 -14.696 1.00 87.06 99 LEU A CA 1
ATOM 747 C C . LEU A 1 99 ? 10.870 -0.164 -14.416 1.00 87.06 99 LEU A C 1
ATOM 749 O O . LEU A 1 99 ? 11.910 -0.751 -14.698 1.00 87.06 99 LEU A O 1
ATOM 753 N N . GLN A 1 100 ? 10.884 1.027 -13.822 1.00 84.69 100 GLN A N 1
ATOM 754 C CA . GLN A 1 100 ? 12.138 1.714 -13.495 1.00 84.69 100 GLN A CA 1
ATOM 755 C C . GLN A 1 100 ? 12.980 0.959 -12.457 1.00 84.69 100 GLN A C 1
ATOM 757 O O . GLN A 1 100 ? 14.205 0.973 -12.546 1.00 84.69 100 GLN A O 1
ATOM 762 N N . ALA A 1 101 ? 12.338 0.296 -11.492 1.00 80.50 101 ALA A N 1
ATOM 763 C CA . ALA A 1 101 ? 13.022 -0.421 -10.421 1.00 80.50 101 ALA A CA 1
ATOM 764 C C . ALA A 1 101 ? 13.590 -1.778 -10.862 1.00 80.50 101 ALA A C 1
ATOM 766 O O . ALA A 1 101 ? 14.668 -2.158 -10.411 1.00 80.50 101 ALA A O 1
ATOM 767 N N . PHE A 1 102 ? 12.870 -2.518 -11.711 1.00 82.88 102 PHE A N 1
ATOM 768 C CA . PHE A 1 102 ? 13.170 -3.932 -11.970 1.00 82.88 102 PHE A CA 1
ATOM 769 C C . PHE A 1 102 ? 13.554 -4.251 -13.413 1.00 82.88 102 PHE A C 1
ATOM 771 O O . PHE A 1 102 ? 13.965 -5.375 -13.677 1.00 82.88 102 PHE A O 1
ATOM 778 N N . SER A 1 103 ? 13.449 -3.311 -14.353 1.00 81.12 103 SER A N 1
ATOM 779 C CA . SER A 1 103 ? 13.757 -3.579 -15.763 1.00 81.12 103 SER A CA 1
ATOM 780 C C . SER A 1 103 ? 14.930 -2.749 -16.280 1.00 81.12 103 SER A C 1
ATOM 782 O O . SER A 1 103 ? 15.226 -1.658 -15.794 1.00 81.12 103 SER A O 1
ATOM 784 N N . HIS A 1 104 ? 15.597 -3.253 -17.320 1.00 78.88 104 HIS A N 1
ATOM 785 C CA . HIS A 1 104 ? 16.680 -2.519 -17.969 1.00 78.88 104 HIS A CA 1
ATOM 786 C C . HIS A 1 104 ? 16.111 -1.325 -18.768 1.00 78.88 104 HIS A C 1
ATOM 788 O O . HIS A 1 104 ? 15.229 -1.550 -19.604 1.00 78.88 104 HIS A O 1
ATOM 794 N N . PRO A 1 105 ? 16.647 -0.092 -18.630 1.00 73.88 105 PRO A N 1
ATOM 795 C CA . PRO A 1 105 ? 16.065 1.122 -19.223 1.00 73.88 105 PRO A CA 1
ATOM 796 C C . PRO A 1 105 ? 15.773 1.051 -20.729 1.00 73.88 105 PRO A C 1
ATOM 798 O O . PRO A 1 105 ? 14.792 1.605 -21.215 1.00 73.88 105 PRO A O 1
ATOM 801 N N . VAL A 1 106 ? 16.609 0.335 -21.485 1.00 77.75 106 VAL A N 1
ATOM 802 C CA . VAL A 1 106 ? 16.461 0.164 -22.940 1.00 77.75 106 VAL A CA 1
AT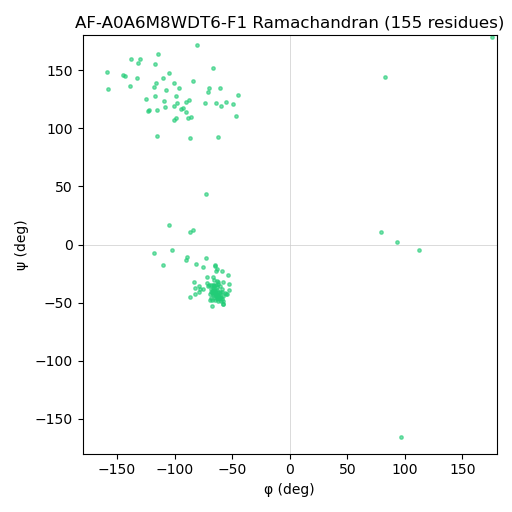OM 803 C C . VAL A 1 106 ? 15.266 -0.730 -23.290 1.00 77.75 106 VAL A C 1
ATOM 805 O O . VAL A 1 106 ? 14.583 -0.488 -24.281 1.00 77.75 106 VAL A O 1
ATOM 808 N N . ARG A 1 107 ? 14.992 -1.753 -22.473 1.00 74.81 107 ARG A N 1
ATOM 809 C CA . ARG A 1 107 ? 13.930 -2.739 -22.713 1.00 74.81 107 ARG A CA 1
ATOM 810 C C . ARG A 1 107 ? 12.555 -2.185 -22.340 1.00 74.81 107 ARG A C 1
ATOM 812 O O . ARG A 1 107 ? 11.580 -2.464 -23.033 1.00 74.81 107 ARG A O 1
ATOM 819 N N . SER A 1 108 ? 12.479 -1.368 -21.292 1.00 83.56 108 SER A N 1
ATOM 820 C CA . SER A 1 108 ? 11.224 -0.778 -20.822 1.00 83.56 108 SER A CA 1
ATOM 821 C C . SER A 1 108 ? 10.876 0.564 -21.448 1.00 83.56 108 SER A C 1
ATOM 823 O O . SER A 1 108 ? 9.720 0.955 -21.354 1.00 83.56 108 SER A O 1
ATOM 825 N N . ALA A 1 109 ? 11.792 1.245 -22.147 1.00 83.06 109 ALA A N 1
ATOM 826 C CA . ALA A 1 109 ? 11.531 2.561 -22.744 1.00 83.06 109 ALA A CA 1
ATOM 827 C C . ALA A 1 109 ? 10.274 2.614 -23.635 1.00 83.06 109 ALA A C 1
ATOM 829 O O . ALA A 1 109 ? 9.545 3.604 -23.608 1.00 83.06 109 ALA A O 1
ATOM 830 N N . GLY A 1 110 ? 10.010 1.564 -24.421 1.00 86.81 110 GLY A N 1
ATOM 831 C CA . GLY A 1 110 ? 8.793 1.476 -25.237 1.00 86.81 110 GLY A CA 1
ATOM 832 C C . GLY A 1 110 ? 7.537 1.298 -24.383 1.00 86.81 110 GLY A C 1
ATOM 833 O O . GLY A 1 110 ? 6.579 2.043 -24.530 1.00 86.81 110 GLY A O 1
ATOM 834 N N . LEU A 1 111 ? 7.582 0.365 -23.431 1.00 90.00 111 LEU A N 1
ATOM 835 C CA . LEU A 1 111 ? 6.458 0.088 -22.540 1.00 90.00 111 LEU A CA 1
ATOM 836 C C . LEU A 1 111 ? 6.140 1.269 -21.610 1.00 90.00 111 LEU A C 1
ATOM 838 O O . LEU A 1 111 ? 4.979 1.540 -21.348 1.00 90.00 111 LEU A O 1
ATOM 842 N N . ILE A 1 112 ? 7.156 2.002 -21.157 1.00 88.69 112 ILE A N 1
ATOM 843 C CA . ILE A 1 112 ? 7.015 3.232 -20.374 1.00 88.69 112 ILE A CA 1
ATOM 844 C C . ILE A 1 112 ? 6.188 4.271 -21.142 1.00 88.69 112 ILE A C 1
ATOM 846 O O . ILE A 1 112 ? 5.278 4.864 -20.573 1.00 88.69 112 ILE A O 1
ATOM 850 N N . LYS A 1 113 ? 6.457 4.460 -22.441 1.00 89.56 113 LYS A N 1
ATOM 851 C CA . LYS A 1 113 ? 5.671 5.374 -23.285 1.00 89.56 113 LYS A CA 1
ATOM 852 C C . LYS A 1 113 ? 4.231 4.901 -23.455 1.00 89.56 113 LYS A C 1
ATOM 854 O O . LYS A 1 113 ? 3.322 5.720 -23.403 1.00 89.56 113 LYS A O 1
ATOM 859 N N . ASP A 1 114 ? 4.035 3.598 -23.640 1.00 90.94 114 ASP A N 1
ATOM 860 C CA . ASP A 1 114 ? 2.703 3.015 -23.814 1.00 90.94 114 ASP A CA 1
ATOM 861 C C . ASP A 1 114 ? 1.864 3.148 -22.525 1.00 90.94 114 ASP A C 1
ATOM 863 O O . ASP A 1 114 ? 0.687 3.496 -22.583 1.00 90.94 114 ASP A O 1
ATOM 867 N N . VAL A 1 115 ? 2.483 2.944 -21.355 1.00 90.19 115 VAL A N 1
ATOM 868 C CA . VAL A 1 115 ? 1.856 3.119 -20.032 1.00 90.19 115 VAL A CA 1
ATOM 869 C C . VAL A 1 115 ? 1.519 4.589 -19.755 1.00 90.19 115 VAL A C 1
ATOM 871 O O . VAL A 1 115 ? 0.437 4.889 -19.251 1.00 90.19 115 VAL A O 1
ATOM 874 N N . ASP A 1 116 ? 2.415 5.516 -20.101 1.00 88.31 116 ASP A N 1
ATOM 875 C CA . ASP A 1 116 ? 2.184 6.958 -19.948 1.00 88.31 116 ASP A CA 1
ATOM 876 C C . ASP A 1 116 ? 1.042 7.459 -20.851 1.00 88.31 116 ASP A C 1
ATOM 878 O O . ASP A 1 116 ? 0.191 8.241 -20.424 1.00 88.31 116 ASP A O 1
ATOM 882 N N . ALA A 1 117 ? 0.964 6.940 -22.080 1.00 89.44 117 ALA A N 1
ATOM 883 C CA . ALA A 1 117 ? -0.053 7.312 -23.058 1.00 89.44 117 ALA A CA 1
ATOM 884 C C . ALA A 1 117 ? -1.448 6.720 -22.785 1.00 89.44 117 ALA A C 1
ATOM 886 O O . ALA A 1 117 ? -2.427 7.246 -23.319 1.00 89.44 117 ALA A O 1
ATOM 887 N N . ALA A 1 118 ? -1.551 5.655 -21.982 1.00 90.06 118 ALA A N 1
ATOM 888 C CA . ALA A 1 118 ? -2.807 4.954 -21.719 1.00 90.06 118 ALA A CA 1
ATOM 889 C C . ALA A 1 118 ? -3.823 5.857 -20.999 1.00 90.06 118 ALA A C 1
ATOM 891 O O . ALA A 1 118 ? -3.549 6.345 -19.909 1.00 90.06 118 ALA A O 1
ATOM 892 N N . LYS A 1 119 ? -5.011 6.076 -21.564 1.00 84.94 119 LYS A N 1
ATOM 893 C CA . LYS A 1 119 ? -6.052 6.987 -21.045 1.00 84.94 119 LYS A CA 1
ATOM 894 C C . LYS A 1 119 ? -7.201 6.279 -20.335 1.00 84.94 119 LYS A C 1
ATOM 896 O O . LYS A 1 119 ? -8.073 6.953 -19.789 1.00 84.94 119 LYS A O 1
ATOM 901 N N . SER A 1 120 ? -7.214 4.949 -20.333 1.00 84.81 120 SER A N 1
ATOM 902 C CA . SER A 1 120 ? -8.265 4.153 -19.703 1.00 84.81 120 SER A CA 1
ATOM 903 C C . SER A 1 120 ? -7.707 2.949 -18.948 1.00 84.81 120 SER A C 1
ATOM 905 O O . SER A 1 120 ? -6.591 2.482 -19.187 1.00 84.81 120 SER A O 1
ATOM 907 N N . ALA A 1 121 ? -8.512 2.427 -18.020 1.00 82.56 121 ALA A N 1
ATOM 908 C CA . ALA A 1 121 ? -8.170 1.221 -17.276 1.00 82.56 121 ALA A CA 1
ATOM 909 C C . ALA A 1 121 ? -8.051 0.001 -18.204 1.00 82.56 121 ALA A C 1
ATOM 911 O O . ALA A 1 121 ? -7.245 -0.888 -17.949 1.00 82.56 121 ALA A O 1
ATOM 912 N N . GLU A 1 122 ? -8.820 -0.038 -19.294 1.00 86.12 122 GLU A N 1
ATOM 913 C CA . GLU A 1 122 ? -8.766 -1.099 -20.305 1.00 86.12 122 GLU A CA 1
ATOM 914 C C . GLU A 1 122 ? -7.446 -1.069 -21.083 1.00 86.12 122 GLU A C 1
ATOM 916 O O . GLU A 1 122 ? -6.838 -2.117 -21.296 1.00 86.12 122 GLU A O 1
ATOM 921 N N . GLU A 1 123 ? -6.961 0.126 -21.432 1.00 87.88 123 GLU A N 1
ATOM 922 C CA . GLU A 1 123 ? -5.656 0.303 -22.074 1.00 87.88 123 GLU A CA 1
ATOM 923 C C . GLU A 1 123 ? -4.512 -0.132 -21.145 1.00 87.88 123 GLU A C 1
ATOM 925 O O . GLU A 1 123 ? -3.622 -0.859 -21.581 1.00 87.88 123 GLU A O 1
ATOM 930 N N . LEU A 1 124 ? -4.561 0.207 -19.848 1.00 88.94 124 LEU A N 1
ATOM 931 C CA . LEU A 1 124 ? -3.579 -0.298 -18.877 1.00 88.94 124 LEU A CA 1
ATOM 932 C C . LEU A 1 124 ? -3.673 -1.819 -18.687 1.00 88.94 124 LEU A C 1
ATOM 934 O O . LEU A 1 124 ? -2.639 -2.485 -18.628 1.00 88.94 12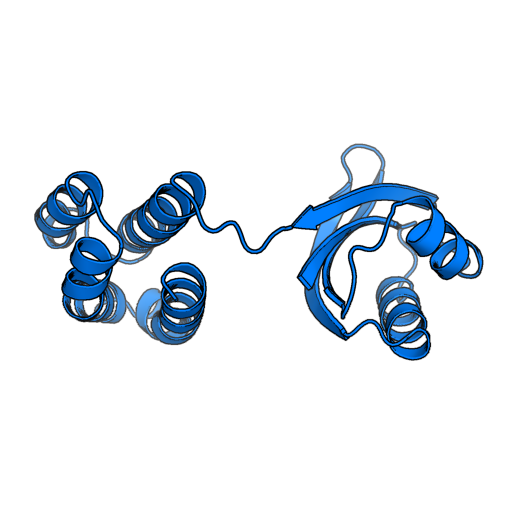4 LEU A O 1
ATOM 938 N N . LYS A 1 125 ? -4.887 -2.391 -18.644 1.00 90.44 125 LYS A N 1
ATOM 939 C CA . LYS A 1 125 ? -5.095 -3.848 -18.554 1.00 90.44 125 LYS A CA 1
ATOM 940 C C . LYS A 1 125 ? -4.452 -4.587 -19.725 1.00 90.44 125 LYS A C 1
ATOM 942 O O . LYS A 1 125 ? -3.822 -5.621 -19.514 1.00 90.44 125 LYS A O 1
ATOM 947 N N . ALA A 1 126 ? -4.553 -4.041 -20.936 1.00 93.12 126 ALA A N 1
ATOM 948 C CA . ALA A 1 126 ? -3.933 -4.618 -22.127 1.00 93.12 126 ALA A CA 1
ATOM 949 C C . ALA A 1 126 ? -2.391 -4.648 -22.057 1.00 93.12 126 ALA A C 1
ATOM 951 O O . ALA A 1 126 ? -1.758 -5.463 -22.726 1.00 93.12 126 ALA A O 1
ATOM 952 N N . LEU A 1 127 ? -1.776 -3.793 -21.233 1.00 94.06 127 LEU A N 1
ATOM 953 C CA . LEU A 1 127 ? -0.322 -3.726 -21.058 1.00 94.06 127 LEU A CA 1
ATOM 954 C C . LEU A 1 127 ? 0.207 -4.662 -19.960 1.00 94.06 127 LEU A C 1
ATOM 956 O O . LEU A 1 127 ? 1.421 -4.858 -19.884 1.00 94.06 127 LEU A O 1
ATOM 960 N N . ILE A 1 128 ? -0.665 -5.259 -19.135 1.00 92.44 128 ILE A N 1
ATOM 961 C CA . ILE A 1 128 ? -0.277 -6.059 -17.958 1.00 92.44 128 ILE A CA 1
ATOM 962 C C . ILE A 1 128 ? 0.634 -7.222 -18.330 1.00 92.44 128 ILE A C 1
ATOM 964 O O . ILE A 1 128 ? 1.672 -7.390 -17.700 1.00 92.44 128 ILE A O 1
ATOM 968 N N . ASP A 1 129 ? 0.290 -8.011 -19.347 1.00 92.00 129 ASP A N 1
ATOM 969 C CA . ASP A 1 129 ? 1.073 -9.208 -19.682 1.00 92.00 129 ASP A CA 1
ATOM 970 C C . ASP A 1 129 ? 2.475 -8.839 -20.194 1.00 92.00 129 ASP A C 1
ATOM 972 O O . ASP A 1 129 ? 3.477 -9.465 -19.837 1.00 92.00 129 ASP A O 1
ATOM 976 N N . ARG A 1 130 ? 2.573 -7.753 -20.971 1.00 91.69 130 ARG A N 1
ATOM 977 C CA . ARG A 1 130 ? 3.854 -7.222 -21.458 1.00 91.69 130 ARG A CA 1
ATOM 978 C C . ARG A 1 130 ? 4.695 -6.636 -20.323 1.00 91.69 130 ARG A C 1
ATOM 980 O O . ARG A 1 130 ? 5.910 -6.837 -20.287 1.00 91.69 130 ARG A O 1
ATOM 987 N N . TRP A 1 131 ? 4.061 -5.922 -19.400 1.00 94.00 131 TRP A N 1
ATOM 988 C CA . TRP A 1 131 ? 4.682 -5.401 -18.183 1.00 94.00 131 TRP A CA 1
ATOM 989 C C . TRP A 1 131 ? 5.195 -6.515 -17.273 1.00 94.00 131 TRP A C 1
ATOM 991 O O . TRP A 1 131 ? 6.354 -6.475 -16.857 1.00 94.00 131 TRP A O 1
ATOM 1001 N N . TYR A 1 132 ? 4.386 -7.553 -17.069 1.00 92.56 132 TYR A N 1
ATOM 1002 C CA . TYR A 1 132 ? 4.733 -8.725 -16.277 1.00 92.56 132 TYR A CA 1
ATOM 1003 C C . TYR A 1 132 ? 5.987 -9.403 -16.829 1.00 92.56 132 TYR A C 1
ATOM 1005 O O . TYR A 1 132 ? 6.954 -9.604 -16.095 1.00 92.56 132 TYR A O 1
ATOM 1013 N N . GLY A 1 133 ? 6.014 -9.684 -18.137 1.00 89.44 133 GLY A N 1
ATOM 1014 C CA . GLY A 1 133 ? 7.183 -10.279 -18.788 1.00 89.44 133 GLY A CA 1
ATOM 1015 C C . GLY A 1 133 ? 8.434 -9.404 -18.668 1.00 89.44 133 GLY A C 1
ATOM 1016 O O . GLY A 1 133 ? 9.509 -9.902 -18.358 1.00 89.44 133 GLY A O 1
ATOM 1017 N N . THR A 1 134 ? 8.285 -8.085 -18.818 1.00 89.62 134 THR A N 1
ATOM 1018 C CA . THR A 1 134 ? 9.414 -7.142 -18.748 1.00 89.62 134 THR A CA 1
ATOM 1019 C C . THR A 1 134 ? 10.054 -7.074 -17.355 1.00 89.62 134 THR A C 1
ATOM 1021 O O . THR A 1 134 ? 11.263 -6.881 -17.248 1.00 89.62 134 THR A O 1
ATOM 1024 N N . ILE A 1 135 ? 9.266 -7.213 -16.285 1.00 87.88 135 ILE A N 1
ATOM 1025 C CA . ILE A 1 135 ? 9.763 -7.213 -14.897 1.00 87.88 135 ILE A CA 1
ATOM 1026 C C . ILE A 1 135 ? 10.294 -8.587 -14.494 1.00 87.88 135 ILE A C 1
ATOM 1028 O O . ILE A 1 135 ? 11.303 -8.670 -13.797 1.00 87.88 135 ILE A O 1
ATOM 1032 N N . SER A 1 136 ? 9.644 -9.656 -14.954 1.00 90.25 136 SER A N 1
ATOM 1033 C CA . SER A 1 136 ? 10.031 -11.039 -14.640 1.00 90.25 136 SER A CA 1
ATOM 1034 C C . SER A 1 136 ? 11.405 -11.425 -15.194 1.00 90.25 136 SER A C 1
ATOM 1036 O O . SER A 1 136 ? 12.004 -12.387 -14.726 1.00 90.25 136 SER A O 1
ATOM 1038 N N . ASP A 1 137 ? 11.929 -10.665 -16.159 1.00 84.62 137 ASP A N 1
ATOM 1039 C CA . ASP A 1 137 ? 13.286 -10.829 -16.691 1.00 84.62 137 ASP A CA 1
ATOM 1040 C C . ASP A 1 137 ? 14.389 -10.543 -15.647 1.00 84.62 137 ASP A C 1
ATOM 1042 O O . ASP A 1 137 ? 15.536 -10.953 -15.832 1.00 84.62 137 ASP A O 1
ATOM 1046 N N . SER A 1 138 ? 14.069 -9.835 -14.557 1.00 82.56 138 SER A N 1
ATOM 1047 C CA . SER A 1 138 ? 14.984 -9.578 -13.440 1.00 82.56 138 SER A CA 1
ATOM 1048 C C . SER A 1 138 ? 14.701 -10.516 -12.262 1.00 82.56 138 SER A C 1
ATOM 1050 O O . SER A 1 138 ? 13.534 -10.685 -11.910 1.00 82.56 138 SER A O 1
ATOM 1052 N N . PRO A 1 139 ? 15.727 -11.066 -11.579 1.00 78.88 139 PRO A N 1
ATOM 1053 C CA . PRO A 1 139 ? 15.536 -11.897 -10.387 1.00 78.88 139 PRO A CA 1
ATOM 1054 C C . PRO A 1 139 ? 14.715 -11.216 -9.281 1.00 78.88 139 PRO A C 1
ATOM 1056 O O . PRO A 1 139 ? 13.825 -11.841 -8.705 1.00 78.88 139 PRO A O 1
ATOM 1059 N N . ASP A 1 140 ? 14.969 -9.930 -9.020 1.00 75.81 140 ASP A N 1
ATOM 1060 C CA . ASP A 1 140 ? 14.239 -9.151 -8.009 1.00 75.81 140 ASP A CA 1
ATOM 1061 C C . ASP A 1 140 ? 12.807 -8.837 -8.462 1.00 75.81 140 ASP A C 1
ATOM 1063 O O . ASP A 1 140 ? 11.876 -8.791 -7.656 1.00 75.81 140 ASP A O 1
ATOM 1067 N N . GLY A 1 141 ? 12.626 -8.645 -9.771 1.00 80.25 141 GLY A N 1
ATOM 1068 C CA . GLY A 1 141 ? 11.319 -8.445 -10.379 1.00 80.25 141 GLY A CA 1
ATOM 1069 C C . GLY A 1 141 ? 10.463 -9.706 -10.305 1.00 80.25 141 GLY A C 1
ATOM 1070 O O . GLY A 1 141 ? 9.331 -9.637 -9.840 1.00 80.25 141 GLY A O 1
ATOM 1071 N N . ALA A 1 142 ? 11.015 -10.867 -10.663 1.00 84.19 142 ALA A N 1
ATOM 1072 C CA . ALA A 1 142 ? 10.327 -12.157 -10.640 1.00 84.19 142 ALA A CA 1
ATOM 1073 C C . ALA A 1 142 ? 9.786 -12.534 -9.250 1.00 84.19 142 ALA A C 1
ATOM 1075 O O . ALA A 1 142 ? 8.728 -13.144 -9.153 1.00 84.19 142 ALA A O 1
ATOM 1076 N N . GLN A 1 143 ? 10.464 -12.136 -8.167 1.00 81.38 143 GLN A N 1
ATOM 1077 C CA . GLN A 1 143 ? 9.976 -12.379 -6.803 1.00 81.38 143 GLN A CA 1
ATOM 1078 C C . GLN A 1 143 ? 8.767 -11.515 -6.423 1.00 81.38 143 GLN A C 1
ATOM 1080 O O . GLN A 1 143 ? 7.986 -11.902 -5.560 1.00 81.38 143 GLN A O 1
ATOM 1085 N N . ARG A 1 144 ? 8.627 -10.328 -7.025 1.00 78.25 144 ARG A N 1
ATOM 1086 C CA . ARG A 1 144 ? 7.632 -9.318 -6.625 1.00 78.25 144 ARG A CA 1
ATOM 1087 C C . ARG A 1 144 ? 6.509 -9.122 -7.635 1.00 78.25 144 ARG A C 1
ATOM 1089 O O . ARG A 1 144 ? 5.482 -8.540 -7.296 1.00 78.25 144 ARG A O 1
ATOM 1096 N N . VAL A 1 145 ? 6.697 -9.565 -8.875 1.00 87.06 145 VAL A N 1
ATOM 1097 C CA . VAL A 1 145 ? 5.791 -9.289 -9.995 1.00 87.06 145 VAL A CA 1
ATOM 1098 C C . VAL A 1 145 ? 4.388 -9.859 -9.770 1.00 87.06 145 VAL A C 1
ATOM 1100 O O . VAL A 1 145 ? 3.416 -9.212 -10.148 1.00 87.06 145 VAL A O 1
ATOM 1103 N N . ASP A 1 146 ? 4.258 -11.006 -9.099 1.00 84.56 146 ASP A N 1
ATOM 1104 C CA . ASP A 1 146 ? 2.954 -11.609 -8.797 1.00 84.56 146 ASP A CA 1
ATOM 1105 C C . ASP A 1 146 ? 2.160 -10.785 -7.773 1.00 84.56 146 ASP A C 1
ATOM 1107 O O . ASP A 1 146 ? 0.970 -10.531 -7.973 1.00 84.56 146 ASP A O 1
ATOM 1111 N N . GLU A 1 147 ? 2.821 -10.293 -6.719 1.00 80.38 147 GLU A N 1
ATOM 1112 C CA . GLU A 1 147 ? 2.214 -9.385 -5.735 1.00 80.38 147 GLU A CA 1
ATOM 1113 C C . GLU A 1 147 ? 1.807 -8.061 -6.394 1.00 80.38 147 GLU A C 1
ATOM 1115 O O . GLU A 1 147 ? 0.678 -7.599 -6.241 1.00 80.38 147 GLU A O 1
ATOM 1120 N N . LEU A 1 148 ? 2.704 -7.484 -7.200 1.00 83.50 148 LEU A N 1
ATOM 1121 C CA . LEU A 1 148 ? 2.445 -6.239 -7.923 1.00 83.50 148 LEU A CA 1
ATOM 1122 C C . LEU A 1 148 ? 1.301 -6.393 -8.936 1.00 83.50 148 LEU A C 1
ATOM 1124 O O . LEU A 1 148 ? 0.506 -5.472 -9.105 1.00 83.50 148 LEU A O 1
ATOM 1128 N N . ARG A 1 149 ? 1.186 -7.553 -9.596 1.00 88.75 149 ARG A N 1
ATOM 1129 C CA . ARG A 1 149 ? 0.080 -7.862 -10.511 1.00 88.75 149 ARG A CA 1
ATOM 1130 C C . ARG A 1 149 ? -1.244 -7.951 -9.762 1.00 88.75 149 ARG A C 1
ATOM 1132 O O . ARG A 1 149 ? -2.241 -7.430 -10.255 1.00 88.75 149 ARG A O 1
ATOM 1139 N N . ALA A 1 150 ? -1.268 -8.601 -8.600 1.00 79.62 150 ALA A N 1
ATOM 1140 C CA . ALA A 1 150 ? -2.467 -8.687 -7.773 1.00 79.62 150 ALA A CA 1
ATOM 1141 C C . ALA A 1 150 ? -2.931 -7.294 -7.314 1.00 79.62 150 ALA A C 1
ATOM 1143 O O . ALA A 1 150 ? -4.114 -6.972 -7.446 1.00 79.62 150 ALA A O 1
ATOM 1144 N N . ASP A 1 151 ? -1.997 -6.445 -6.874 1.00 78.19 151 ASP A N 1
ATOM 1145 C CA . ASP A 1 151 ? -2.268 -5.049 -6.518 1.00 78.19 151 ASP A CA 1
ATOM 1146 C C . ASP A 1 151 ? -2.817 -4.263 -7.719 1.00 78.19 151 ASP A C 1
ATOM 1148 O O . ASP A 1 151 ? -3.831 -3.574 -7.604 1.00 78.19 151 ASP A O 1
ATOM 1152 N N . LEU A 1 152 ? -2.201 -4.414 -8.897 1.00 84.75 152 LEU A N 1
ATOM 1153 C CA . LEU A 1 152 ? -2.626 -3.730 -10.118 1.00 84.75 152 LEU A CA 1
ATOM 1154 C C . LEU A 1 152 ? -4.027 -4.165 -10.578 1.00 84.75 152 LEU A C 1
ATOM 1156 O O . LEU A 1 152 ? -4.840 -3.328 -10.961 1.00 84.75 152 LEU A O 1
ATOM 1160 N N . LEU A 1 153 ? -4.338 -5.463 -10.520 1.00 84.94 153 LEU A N 1
ATOM 1161 C CA . LEU A 1 153 ? -5.666 -5.983 -10.862 1.00 84.94 153 LEU A CA 1
ATOM 1162 C C . LE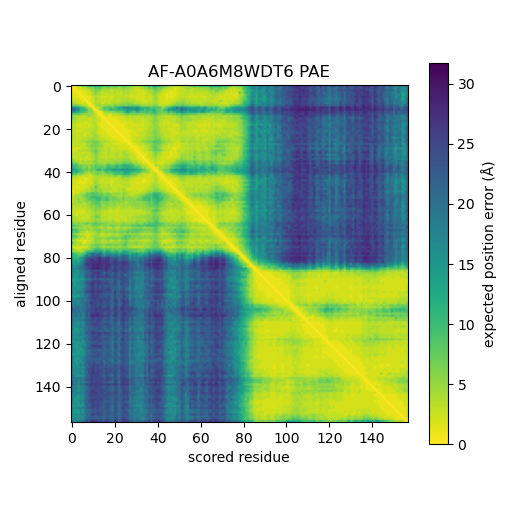U A 1 153 ? -6.735 -5.518 -9.871 1.00 84.94 153 LEU A C 1
ATOM 1164 O O . LEU A 1 153 ? -7.862 -5.253 -10.281 1.00 84.94 153 LEU A O 1
ATOM 1168 N N . ASN A 1 154 ? -6.388 -5.391 -8.590 1.00 77.50 154 ASN A N 1
ATOM 1169 C CA . ASN A 1 154 ? -7.298 -4.859 -7.581 1.00 77.50 154 ASN A CA 1
ATOM 1170 C C . ASN A 1 154 ? -7.547 -3.352 -7.769 1.00 77.50 154 ASN A C 1
ATOM 1172 O O . ASN A 1 154 ? -8.666 -2.895 -7.548 1.00 77.50 154 ASN A O 1
ATOM 1176 N N . LEU A 1 155 ? -6.534 -2.594 -8.211 1.00 78.12 155 LEU A N 1
ATOM 1177 C CA . LEU A 1 155 ? -6.681 -1.182 -8.582 1.00 78.12 155 LEU A CA 1
ATOM 1178 C C . LEU A 1 155 ? -7.555 -1.015 -9.830 1.00 78.12 155 LEU A C 1
ATOM 1180 O O . LEU A 1 155 ? -8.425 -0.158 -9.861 1.00 78.12 155 LEU A O 1
ATOM 1184 N N . LEU A 1 156 ? -7.356 -1.843 -10.854 1.00 79.38 156 LEU A N 1
ATOM 1185 C CA . LEU A 1 156 ? -8.048 -1.718 -12.140 1.00 79.38 156 LEU A CA 1
ATOM 1186 C C . LEU A 1 156 ? -9.413 -2.433 -12.184 1.00 79.38 156 LEU A C 1
ATOM 1188 O O . LEU A 1 156 ? -9.948 -2.618 -13.278 1.00 79.38 156 LEU A O 1
ATOM 1192 N N . ARG A 1 157 ? -9.951 -2.897 -11.052 1.00 69.81 157 ARG A N 1
ATOM 1193 C CA . ARG A 1 157 ? -11.166 -3.728 -11.010 1.00 69.81 157 ARG A CA 1
ATOM 1194 C C . ARG A 1 157 ? -12.425 -2.998 -11.472 1.00 69.81 157 ARG A C 1
ATOM 1196 O O . ARG A 1 157 ? -12.638 -1.844 -11.048 1.00 69.81 157 ARG A O 1
#

Secondary structure (DSSP, 8-state):
-EEEEEEEE-S-TTHHHHHHHHHHHTT-EEEEEEEEE-TTSSEEEEEEEE-SS---HHHHHHHHTTSTTEEEEEEEEEE----SHHHHHHHHHHHHHHHHHHS-HHHHHHHHHHHHH--SHHHHHHHHHHHHHHHHTSHHHHHHHHHHHHHHHHHT-

Sequence (157 aa):
MITQIFLQLDDVSGIQLKVLNELKKHGLKTVKHVIKDAPNGGKLLAMEIESADAIDQDAVRSIVTSINGVKAVLKVAAREVETGPDVLQHARELMMNSLQAFSHPVRSAGLIKDVDAAKSAEELKALIDRWYGTISDSPDGAQRVDELRADLLNLLR

Solvent-accessible surface area (backbone atoms only — not comparable to full-atom values): 8685 Å² total; per-residue (Å²): 75,40,31,39,38,31,32,35,29,48,82,52,92,64,45,67,59,51,52,55,50,50,42,44,74,73,68,34,43,74,77,46,74,49,79,44,81,33,99,85,66,38,30,29,41,39,32,36,29,41,31,90,60,83,59,53,53,65,63,52,42,65,63,48,70,77,42,87,52,58,74,42,79,74,44,50,41,59,36,66,79,62,84,53,76,68,31,52,50,50,46,40,49,52,54,48,52,48,40,69,73,31,30,58,71,83,76,40,52,63,55,49,52,54,51,70,67,43,89,46,59,68,54,48,58,71,43,44,66,61,51,47,55,51,21,46,76,23,78,75,17,49,75,44,45,65,61,52,48,53,53,43,51,66,57,64,104